Protein AF-A0A2D5QL73-F1 (afdb_monomer_lite)

Structure (mmCIF, N/CA/C/O backbone):
data_AF-A0A2D5QL73-F1
#
_entry.id   AF-A0A2D5QL73-F1
#
loop_
_atom_site.group_PDB
_atom_site.id
_atom_site.type_symbol
_atom_site.label_atom_id
_atom_site.label_alt_id
_atom_site.label_comp_id
_atom_site.label_asym_id
_atom_site.label_entity_id
_atom_site.label_seq_id
_atom_site.pdbx_PDB_ins_code
_atom_site.Cartn_x
_atom_site.Cartn_y
_atom_site.Cartn_z
_atom_site.occupancy
_atom_site.B_iso_or_equiv
_atom_site.auth_seq_id
_atom_site.auth_comp_id
_atom_site.auth_asym_id
_atom_site.auth_atom_id
_atom_site.pdbx_PDB_model_num
ATOM 1 N N . MET A 1 1 ? -3.746 0.915 14.973 1.00 87.25 1 MET A N 1
ATOM 2 C CA . MET A 1 1 ? -2.299 0.683 15.212 1.00 87.25 1 MET A CA 1
ATOM 3 C C . MET A 1 1 ? -1.520 1.618 14.295 1.00 87.25 1 MET A C 1
ATOM 5 O O . MET A 1 1 ? -2.058 1.955 13.244 1.00 87.25 1 MET A O 1
ATOM 9 N N . LYS A 1 2 ? -0.338 2.095 14.704 1.00 95.75 2 LYS A N 1
ATOM 10 C CA . LYS A 1 2 ? 0.518 2.944 13.860 1.00 95.75 2 LYS A CA 1
ATOM 11 C C . LYS A 1 2 ? 1.586 2.089 13.188 1.00 95.75 2 LYS A C 1
ATOM 13 O O . LYS A 1 2 ? 2.167 1.242 13.863 1.00 95.75 2 LYS A O 1
ATOM 18 N N . SER A 1 3 ? 1.858 2.355 11.916 1.00 97.12 3 SER A N 1
ATOM 19 C CA . SER A 1 3 ? 2.860 1.627 11.133 1.00 97.12 3 SER A CA 1
ATOM 20 C C . SER A 1 3 ? 3.837 2.572 10.452 1.00 97.12 3 SER A C 1
ATOM 22 O O . SER A 1 3 ? 3.540 3.747 10.228 1.00 97.12 3 SER A O 1
ATOM 24 N N . ILE A 1 4 ? 5.012 2.044 10.125 1.00 97.31 4 ILE A N 1
ATOM 25 C CA . ILE A 1 4 ? 6.028 2.739 9.339 1.00 97.31 4 ILE A CA 1
ATOM 26 C C . ILE A 1 4 ? 6.210 1.973 8.035 1.00 97.31 4 ILE A C 1
ATOM 28 O O . ILE A 1 4 ? 6.342 0.748 8.053 1.00 97.31 4 ILE A O 1
ATOM 32 N N . ILE A 1 5 ? 6.245 2.698 6.919 1.00 96.19 5 ILE A N 1
ATOM 33 C CA . ILE A 1 5 ? 6.736 2.176 5.649 1.00 96.19 5 ILE A CA 1
ATOM 34 C C . ILE A 1 5 ? 8.093 2.792 5.362 1.00 96.19 5 ILE A C 1
ATOM 36 O O . ILE A 1 5 ? 8.239 4.012 5.356 1.00 96.19 5 ILE A O 1
ATOM 40 N N . TRP A 1 6 ? 9.077 1.932 5.120 1.00 96.19 6 TRP A N 1
ATOM 41 C CA . TRP A 1 6 ? 10.405 2.350 4.708 1.00 96.19 6 TRP A CA 1
ATOM 42 C C . TRP A 1 6 ? 10.598 2.044 3.229 1.00 96.19 6 TRP A C 1
ATOM 44 O O . TRP A 1 6 ? 10.788 0.893 2.821 1.00 96.19 6 TRP A O 1
ATOM 54 N N . PHE A 1 7 ? 10.528 3.089 2.418 1.00 94.94 7 PHE A N 1
ATOM 55 C CA . PHE A 1 7 ? 10.873 3.017 1.012 1.00 94.94 7 PHE A CA 1
ATOM 56 C C . PHE A 1 7 ? 12.397 2.905 0.891 1.00 94.94 7 PHE A C 1
ATOM 58 O O . PHE A 1 7 ? 13.120 3.716 1.447 1.00 94.94 7 PHE A O 1
ATOM 65 N N . ARG A 1 8 ? 12.896 1.877 0.196 1.00 90.12 8 ARG A N 1
ATOM 66 C CA . ARG A 1 8 ? 14.346 1.667 0.008 1.00 90.12 8 ARG A CA 1
ATOM 67 C C . ARG A 1 8 ? 14.767 1.981 -1.421 1.00 90.12 8 ARG A C 1
ATOM 69 O O . ARG A 1 8 ? 15.281 3.044 -1.711 1.00 90.12 8 ARG A O 1
ATOM 76 N N . ASN A 1 9 ? 14.466 1.067 -2.338 1.00 87.25 9 ASN A N 1
ATOM 77 C CA . ASN A 1 9 ? 14.739 1.241 -3.769 1.00 87.25 9 ASN A CA 1
ATOM 78 C C . ASN A 1 9 ? 13.458 1.485 -4.572 1.00 87.25 9 ASN A C 1
ATOM 80 O O . ASN A 1 9 ? 13.508 1.619 -5.789 1.00 87.25 9 ASN A O 1
ATOM 84 N N . ASP A 1 10 ? 12.311 1.483 -3.894 1.00 77.31 10 ASP A N 1
ATOM 85 C CA . ASP A 1 10 ? 11.001 1.412 -4.517 1.00 77.31 10 ASP A CA 1
ATOM 86 C C . ASP A 1 10 ? 10.139 2.615 -4.138 1.00 77.31 10 ASP A C 1
ATOM 88 O O . ASP A 1 10 ? 9.227 2.524 -3.318 1.00 77.31 10 ASP A O 1
ATOM 92 N N . LEU A 1 11 ? 10.488 3.769 -4.710 1.00 89.06 11 LEU A N 1
ATOM 93 C CA . LEU A 1 11 ? 9.809 5.052 -4.517 1.00 89.06 11 LEU A CA 1
ATOM 94 C C . LEU A 1 11 ? 8.501 5.120 -5.316 1.00 89.06 11 LEU A C 1
ATOM 96 O O . LEU A 1 11 ? 8.309 6.003 -6.152 1.00 89.06 11 LEU A O 1
ATOM 100 N N . ARG A 1 12 ? 7.600 4.167 -5.078 1.00 92.94 12 ARG A N 1
ATOM 101 C CA . ARG A 1 12 ? 6.282 4.131 -5.711 1.00 92.94 12 ARG A CA 1
ATOM 102 C C . ARG A 1 12 ? 5.176 3.888 -4.697 1.00 92.94 12 ARG A C 1
ATOM 104 O O . ARG A 1 12 ? 5.340 3.139 -3.729 1.00 92.94 12 ARG A O 1
ATOM 111 N N . ILE A 1 13 ? 4.046 4.533 -4.961 1.00 94.12 13 ILE A N 1
ATOM 112 C CA . ILE A 1 13 ? 2.810 4.405 -4.185 1.00 94.12 13 ILE A CA 1
ATOM 113 C C . ILE A 1 13 ? 1.924 3.328 -4.817 1.00 94.12 13 ILE A C 1
ATOM 115 O O . ILE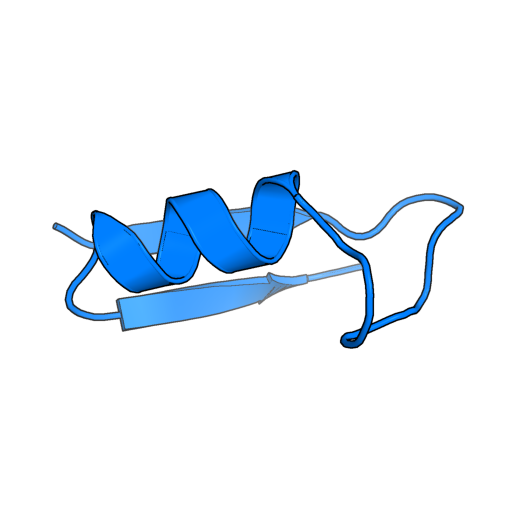 A 1 13 ? 1.489 2.404 -4.130 1.00 94.12 13 ILE A O 1
ATOM 119 N N . ASP A 1 14 ? 1.712 3.416 -6.131 1.00 95.12 14 ASP A N 1
ATOM 120 C CA . ASP A 1 14 ? 0.947 2.421 -6.876 1.00 95.12 14 ASP A CA 1
ATOM 121 C C . ASP A 1 14 ? 1.712 1.105 -7.013 1.00 95.12 14 ASP A C 1
ATOM 123 O O . ASP A 1 14 ? 2.937 1.076 -7.135 1.00 95.12 14 ASP A O 1
ATOM 127 N N . ASP A 1 15 ? 0.960 0.006 -6.971 1.00 94.44 15 ASP A N 1
ATOM 128 C CA . ASP A 1 15 ? 1.489 -1.360 -6.985 1.00 94.44 15 ASP A CA 1
ATOM 129 C C . ASP A 1 15 ? 2.637 -1.589 -5.978 1.00 94.44 15 ASP A C 1
ATOM 131 O O . ASP A 1 15 ? 3.684 -2.184 -6.261 1.00 94.44 15 ASP A O 1
ATOM 135 N N . ASN A 1 16 ? 2.435 -1.076 -4.761 1.00 95.50 16 ASN A N 1
ATOM 136 C CA . ASN A 1 16 ? 3.285 -1.344 -3.610 1.00 95.50 16 ASN A CA 1
ATOM 137 C C . ASN A 1 16 ? 2.517 -2.196 -2.582 1.00 95.50 16 ASN A C 1
ATOM 139 O O . ASN A 1 16 ? 1.779 -1.657 -1.750 1.00 95.50 16 ASN A O 1
ATOM 143 N N . PRO A 1 17 ? 2.664 -3.537 -2.620 1.00 95.62 17 PRO A N 1
A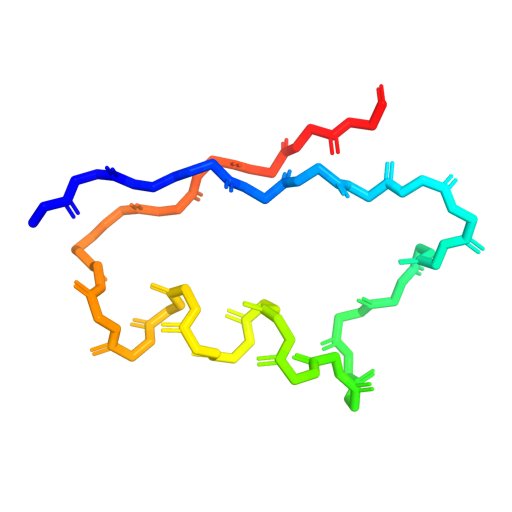TOM 144 C CA . PRO A 1 17 ? 1.948 -4.434 -1.715 1.00 95.62 17 PRO A CA 1
ATOM 145 C C . PRO A 1 17 ? 2.230 -4.152 -0.238 1.00 95.62 17 PRO A C 1
ATOM 147 O O . PRO A 1 17 ? 1.333 -4.292 0.589 1.00 95.62 17 PRO A O 1
ATOM 150 N N . ALA A 1 18 ? 3.453 -3.726 0.094 1.00 95.00 18 ALA A N 1
ATOM 151 C CA . ALA A 1 18 ? 3.836 -3.418 1.467 1.00 95.00 18 ALA A CA 1
ATOM 152 C C . ALA A 1 18 ? 3.130 -2.152 1.974 1.00 95.00 18 ALA A C 1
ATOM 154 O O . ALA A 1 18 ? 2.604 -2.144 3.086 1.00 95.00 18 ALA A O 1
ATOM 155 N N . LEU A 1 19 ? 3.054 -1.109 1.140 1.00 96.06 19 LEU A N 1
ATOM 156 C CA . LEU A 1 19 ? 2.292 0.098 1.454 1.00 96.06 19 LEU A CA 1
ATOM 157 C C . LEU A 1 19 ? 0.796 -0.194 1.580 1.00 96.06 19 LEU A C 1
ATOM 159 O O . LEU A 1 19 ? 0.175 0.239 2.548 1.00 96.06 19 LEU A O 1
ATOM 163 N N . ARG A 1 20 ? 0.228 -0.971 0.651 1.00 96.75 20 ARG A N 1
ATOM 164 C CA . ARG A 1 20 ? -1.187 -1.362 0.704 1.00 96.75 20 ARG A CA 1
ATOM 165 C C . ARG A 1 20 ? -1.513 -2.111 1.995 1.00 96.75 20 ARG A C 1
ATOM 167 O O . ARG A 1 20 ? -2.429 -1.711 2.707 1.00 96.75 20 ARG A O 1
ATOM 174 N N . ALA A 1 21 ? -0.712 -3.115 2.348 1.00 96.62 21 ALA A N 1
ATOM 175 C CA . ALA A 1 21 ? 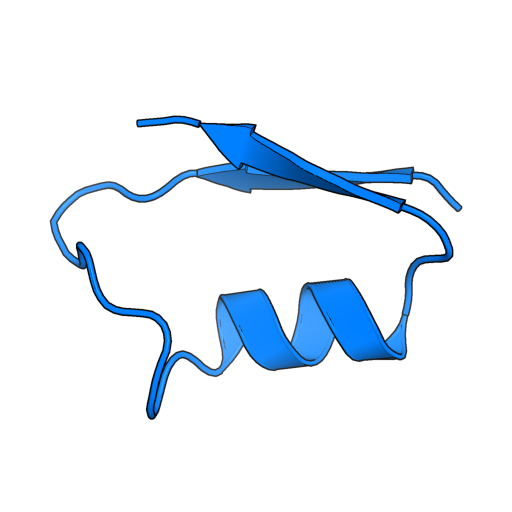-0.890 -3.858 3.591 1.00 96.62 21 ALA A CA 1
ATOM 176 C C . ALA A 1 21 ? -0.776 -2.952 4.830 1.00 96.62 21 ALA A C 1
ATOM 178 O O . ALA A 1 21 ? -1.558 -3.096 5.770 1.00 96.6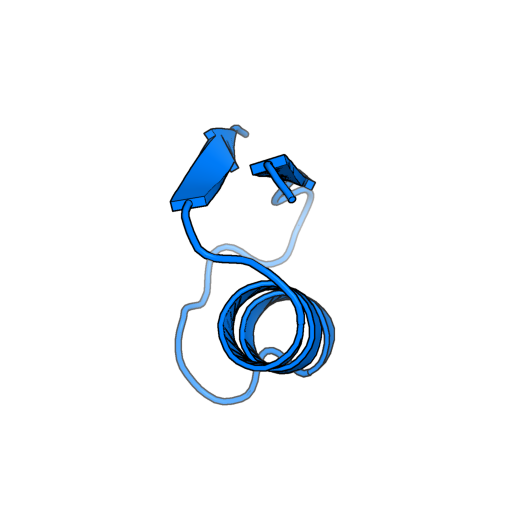2 21 ALA A O 1
ATOM 179 N N . ALA A 1 22 ? 0.161 -1.997 4.838 1.00 96.44 22 ALA A N 1
ATOM 180 C CA . ALA A 1 22 ? 0.291 -1.045 5.937 1.00 96.44 22 ALA A CA 1
ATOM 181 C C . ALA A 1 22 ? -0.977 -0.190 6.094 1.00 96.44 22 ALA A C 1
ATOM 183 O O . ALA A 1 22 ? -1.475 -0.059 7.212 1.00 96.44 22 ALA A O 1
ATOM 184 N N . CYS A 1 23 ? -1.524 0.331 4.993 1.00 96.50 23 CYS A N 1
ATOM 185 C CA . CYS A 1 23 ? -2.747 1.13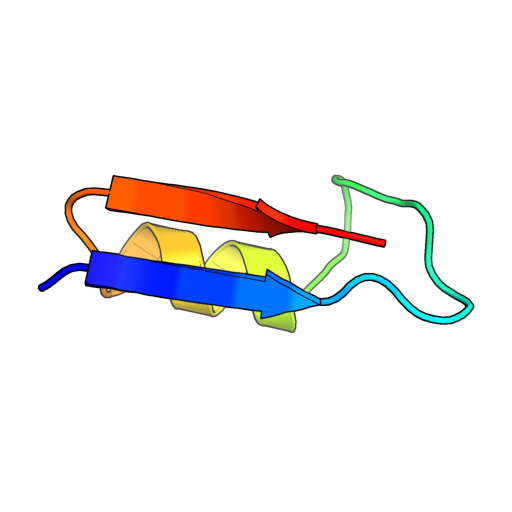6 4.991 1.00 96.50 23 CYS A CA 1
ATOM 186 C C . CYS A 1 23 ? -3.993 0.339 5.406 1.00 96.50 23 CYS A C 1
ATOM 188 O O . CYS A 1 23 ? -4.833 0.863 6.125 1.00 96.50 23 CYS A O 1
ATOM 190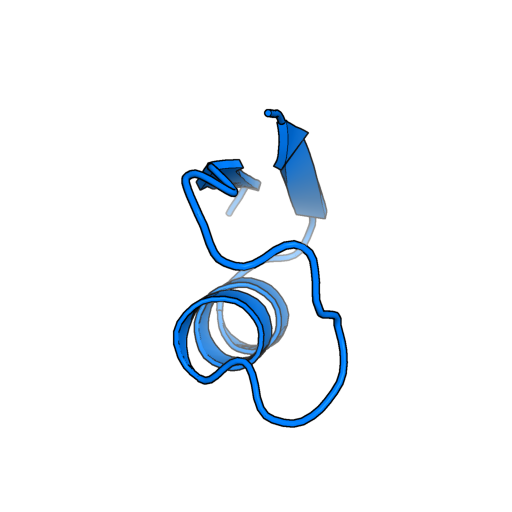 N N . GLU A 1 24 ? -4.112 -0.927 4.998 1.00 97.62 24 GLU A N 1
ATOM 191 C CA . GLU A 1 24 ? -5.260 -1.778 5.351 1.00 97.62 24 GLU A CA 1
ATOM 192 C C . GLU A 1 24 ? -5.284 -2.160 6.839 1.00 97.62 24 GLU A C 1
ATOM 194 O O . GLU A 1 24 ? -6.351 -2.328 7.424 1.00 97.62 24 GLU A O 1
ATOM 199 N N . ASN A 1 25 ? -4.112 -2.277 7.468 1.00 97.75 25 ASN A N 1
ATOM 200 C CA . ASN A 1 25 ? -3.984 -2.775 8.842 1.00 97.75 25 ASN A CA 1
ATOM 201 C C . ASN A 1 25 ? -3.718 -1.672 9.881 1.00 97.75 25 ASN A C 1
ATOM 203 O O . ASN A 1 25 ? -3.587 -1.957 11.076 1.00 97.75 25 ASN A O 1
ATOM 207 N N . SER A 1 26 ? -3.625 -0.409 9.455 1.00 97.75 26 SER A N 1
ATOM 208 C CA . SER A 1 26 ? -3.190 0.695 10.317 1.00 97.75 26 SER A CA 1
ATOM 209 C C . SER A 1 26 ? -4.078 1.916 10.165 1.00 97.75 26 SER A C 1
ATOM 211 O O . SER A 1 26 ? -4.497 2.280 9.077 1.00 97.75 26 SER A O 1
ATOM 213 N N . THR A 1 27 ? -4.308 2.604 11.278 1.00 97.94 27 THR A N 1
ATOM 214 C CA . THR A 1 27 ? -5.037 3.881 11.298 1.00 97.94 27 THR A CA 1
ATOM 215 C C . THR A 1 27 ? -4.152 5.056 10.884 1.00 97.94 27 THR A C 1
ATOM 217 O O . THR A 1 27 ? -4.655 6.127 10.574 1.00 97.94 27 THR A O 1
ATOM 220 N N . GLU A 1 28 ? -2.832 4.869 10.920 1.00 97.88 28 GLU A N 1
ATOM 221 C CA . GLU A 1 28 ? -1.827 5.863 10.553 1.00 97.88 28 GLU A CA 1
ATOM 222 C C . GLU A 1 28 ? -0.595 5.133 10.002 1.00 97.88 28 GLU A C 1
ATOM 224 O O . GLU A 1 28 ? -0.119 4.171 10.620 1.00 97.88 28 GLU A O 1
ATOM 229 N N . VAL A 1 29 ? -0.080 5.592 8.860 1.00 97.62 29 VAL A N 1
ATOM 230 C CA . VAL A 1 29 ? 1.138 5.070 8.227 1.00 97.62 29 VAL A CA 1
ATOM 231 C C . VAL A 1 29 ? 2.106 6.227 8.009 1.00 97.62 29 VAL A C 1
ATOM 233 O O . VAL A 1 29 ? 1.798 7.166 7.281 1.00 97.62 29 VAL A O 1
ATOM 236 N N . ASN A 1 30 ? 3.278 6.153 8.634 1.00 97.69 30 ASN A N 1
ATOM 237 C CA . ASN A 1 30 ? 4.353 7.118 8.431 1.00 97.69 30 ASN A CA 1
ATOM 238 C C . ASN A 1 30 ? 5.310 6.584 7.360 1.00 97.69 30 ASN A C 1
ATOM 240 O O . ASN A 1 30 ? 5.890 5.510 7.517 1.00 97.69 30 ASN A O 1
ATOM 244 N N . ALA A 1 31 ? 5.456 7.324 6.266 1.00 96.06 31 ALA A N 1
ATOM 245 C CA . ALA A 1 31 ? 6.359 6.992 5.171 1.00 96.06 31 ALA A CA 1
ATOM 246 C C . ALA A 1 31 ? 7.737 7.633 5.386 1.00 96.06 31 ALA A C 1
ATOM 248 O O . ALA A 1 31 ? 7.830 8.846 5.568 1.00 96.06 31 ALA A O 1
ATOM 249 N N . VAL A 1 32 ? 8.798 6.826 5.331 1.00 95.88 32 VAL A N 1
ATOM 250 C CA . VAL A 1 32 ? 10.199 7.264 5.436 1.00 95.88 32 VAL A CA 1
ATOM 251 C C . VAL A 1 32 ? 11.037 6.676 4.297 1.00 95.88 32 VAL A C 1
ATOM 253 O O . VAL A 1 32 ? 10.647 5.666 3.702 1.00 95.88 32 VAL A O 1
ATOM 256 N N . PHE A 1 33 ? 12.175 7.304 3.996 1.00 89.06 33 PHE A N 1
ATOM 257 C CA . PHE A 1 33 ? 13.126 6.883 2.964 1.00 89.06 33 PHE A CA 1
ATOM 258 C C . PHE A 1 33 ? 14.549 6.897 3.523 1.00 89.06 33 PHE A C 1
ATOM 260 O O . PHE A 1 33 ? 14.928 7.950 4.081 1.00 89.06 33 PHE A O 1
#

Radius of gyration: 8.94 Å; chains: 1; bounding box: 20×12×22 Å

Foldseek 3Di:
DEEEDEDDPDPDDPPDPVNVVRVVVDPYYHYHD

Sequence (33 aa):
MKSIIWFRNDLRIDDNPALRAACENSTEVNAVF

Secondary structure (DSSP, 8-state):
-EEEEE-SS---STT-HHHHHHHHH-SEEEEE-

pLDDT: mean 94.51, std 4.28, range [77.31, 97.94]